Protein AF-A0A2M7XJM6-F1 (afdb_monomer_lite)

Radius of gyration: 13.05 Å; chains: 1; bounding box: 29×26×34 Å

Foldseek 3Di:
DDPDCVQWDWDDWDDLDPFKIKTKIAHPPDQFFGIWIWIDGPDQWRIWIWTDGPFWIKIWTHGPPDPGTDIDIGGPVRVVVVVVVVCVVSVD

pLDDT: mean 83.29, std 9.68, range [46.22, 94.0]

Secondary structure (DSSP, 8-state):
-----TTPEEEEEEEEETTEEEEEEE-TT-SSEEEEEEEEESSSEEEEEEEEESSEEEEEEEESS-SSPEEEEEEGGGHHHHHHHHHHHHT-

Sequence (92 aa):
MALSFDGYKLTEIINPNGHCTQIGFTNENEPDVKKRGVILFDRQIRYIEVEEHQKFKRVKVYTTKDAEPMDFDFLEDNYANFDLFLRSIYNQ

Structure (mmCIF, N/CA/C/O backbone):
data_AF-A0A2M7XJM6-F1
#
_entry.id   AF-A0A2M7XJM6-F1
#
loop_
_atom_site.group_PDB
_atom_site.id
_atom_site.type_symbol
_atom_site.label_atom_id
_atom_site.label_alt_id
_atom_site.label_comp_id
_atom_site.label_asym_id
_atom_site.label_entity_id
_atom_site.label_seq_id
_atom_site.pdbx_PDB_ins_code
_atom_site.Cartn_x
_atom_site.Cartn_y
_atom_site.Cartn_z
_atom_site.occupancy
_atom_site.B_iso_or_equiv
_atom_site.auth_seq_id
_atom_site.auth_comp_id
_atom_site.auth_asym_id
_atom_site.auth_atom_id
_atom_site.pdbx_PDB_model_num
ATOM 1 N N . MET A 1 1 ? 18.636 0.344 3.213 1.00 46.22 1 MET A N 1
ATOM 2 C CA . MET A 1 1 ? 17.469 0.037 4.063 1.00 46.22 1 MET A CA 1
ATOM 3 C C . MET A 1 1 ? 16.886 -1.290 3.618 1.00 46.22 1 MET A C 1
ATOM 5 O O . MET A 1 1 ? 16.681 -1.463 2.423 1.00 46.22 1 MET A O 1
ATOM 9 N N . ALA A 1 2 ? 16.727 -2.235 4.544 1.00 49.94 2 ALA A N 1
ATOM 10 C CA . ALA A 1 2 ? 16.002 -3.480 4.309 1.00 49.94 2 ALA A CA 1
ATOM 11 C C . ALA A 1 2 ? 14.561 -3.282 4.788 1.00 49.94 2 ALA A C 1
ATOM 13 O O . ALA A 1 2 ? 14.352 -2.650 5.823 1.00 49.94 2 ALA A O 1
ATOM 14 N N . LEU A 1 3 ? 13.590 -3.792 4.032 1.00 59.81 3 LEU A N 1
ATOM 15 C CA . LEU A 1 3 ? 12.200 -3.850 4.468 1.00 59.81 3 LEU A CA 1
ATOM 16 C C . LEU A 1 3 ? 12.138 -4.720 5.733 1.00 59.81 3 LEU A C 1
ATOM 18 O O . LEU A 1 3 ? 12.377 -5.923 5.648 1.00 59.81 3 LEU A O 1
ATOM 22 N N . SER A 1 4 ? 11.878 -4.125 6.899 1.00 61.72 4 SER A N 1
ATOM 23 C CA . SER A 1 4 ? 11.635 -4.898 8.120 1.00 61.72 4 SER A CA 1
ATOM 24 C C . SER A 1 4 ? 10.139 -5.147 8.248 1.00 61.72 4 SER A C 1
ATOM 26 O O . SER A 1 4 ? 9.370 -4.237 8.561 1.00 61.72 4 SER A O 1
ATOM 28 N N . PHE A 1 5 ? 9.743 -6.381 7.946 1.00 66.88 5 PHE A N 1
ATOM 29 C CA . PHE A 1 5 ? 8.391 -6.903 8.146 1.00 66.88 5 PHE A CA 1
ATOM 30 C C . PHE A 1 5 ? 8.326 -7.817 9.375 1.00 66.88 5 PHE A C 1
ATOM 32 O O . PHE A 1 5 ? 7.438 -8.663 9.473 1.00 66.88 5 PHE A O 1
ATOM 39 N N . ASP A 1 6 ? 9.278 -7.696 10.301 1.00 68.62 6 ASP A N 1
ATOM 40 C CA . ASP A 1 6 ? 9.293 -8.530 11.498 1.00 68.62 6 ASP A CA 1
ATOM 41 C C . ASP A 1 6 ? 7.990 -8.331 12.288 1.00 68.62 6 ASP A C 1
ATOM 43 O O . ASP A 1 6 ? 7.600 -7.213 12.617 1.00 68.62 6 ASP A O 1
ATOM 47 N N . GLY A 1 7 ? 7.278 -9.432 12.544 1.00 71.38 7 GLY A N 1
ATOM 48 C CA . GLY A 1 7 ? 5.972 -9.428 13.215 1.00 71.38 7 GLY A CA 1
ATOM 49 C C . GLY A 1 7 ? 4.755 -9.228 12.300 1.00 71.38 7 GLY A C 1
ATOM 50 O O . GLY A 1 7 ? 3.630 -9.447 12.746 1.00 71.38 7 GLY A O 1
ATOM 51 N N . TYR A 1 8 ? 4.947 -8.898 11.021 1.00 78.38 8 TYR A N 1
ATOM 52 C CA . TYR A 1 8 ? 3.862 -8.737 10.054 1.00 78.38 8 TYR A CA 1
ATOM 53 C C . TYR A 1 8 ? 3.511 -10.058 9.356 1.00 78.38 8 TYR A C 1
ATOM 55 O O . TYR A 1 8 ? 4.377 -10.783 8.866 1.00 78.38 8 TYR A O 1
ATOM 63 N N . LYS A 1 9 ? 2.213 -10.359 9.256 1.00 84.12 9 LYS A N 1
ATOM 64 C CA . LYS A 1 9 ? 1.682 -11.496 8.492 1.00 84.12 9 LYS A CA 1
ATOM 65 C C . LYS A 1 9 ? 1.238 -11.029 7.110 1.00 84.12 9 LYS A C 1
ATOM 67 O O . LYS A 1 9 ? 0.552 -10.016 6.992 1.00 84.12 9 LYS A O 1
ATOM 72 N N . LEU A 1 10 ? 1.598 -11.787 6.075 1.00 86.31 10 LEU A N 1
ATOM 73 C CA . LEU A 1 10 ? 1.066 -11.598 4.725 1.00 86.31 10 LEU A CA 1
ATOM 74 C C . LEU A 1 10 ? -0.453 -11.814 4.742 1.00 86.31 10 LEU A C 1
ATOM 76 O O . LEU A 1 10 ? -0.925 -12.826 5.257 1.00 86.31 10 LEU A O 1
ATOM 80 N N . THR A 1 11 ? -1.198 -10.884 4.154 1.00 87.38 11 THR A N 1
ATOM 81 C CA . THR A 1 11 ? -2.667 -10.954 4.065 1.00 87.38 11 THR A CA 1
ATOM 82 C C . THR A 1 11 ? -3.160 -11.079 2.637 1.00 87.38 11 THR A C 1
ATOM 84 O O . THR A 1 11 ? -4.109 -11.816 2.387 1.00 87.38 11 THR A O 1
ATOM 87 N N . GLU A 1 12 ? -2.506 -10.408 1.691 1.00 88.50 12 GLU A N 1
ATOM 88 C CA . GLU A 1 12 ? -2.925 -10.424 0.294 1.00 88.50 12 GLU A CA 1
ATOM 89 C C . GLU A 1 12 ? -1.770 -10.130 -0.663 1.00 88.50 12 GLU A C 1
ATOM 91 O O . GLU A 1 12 ? -0.798 -9.454 -0.316 1.00 88.50 12 GLU A O 1
ATOM 96 N N . ILE A 1 13 ? -1.913 -10.627 -1.891 1.00 88.81 13 ILE A N 1
ATOM 97 C CA . ILE A 1 13 ? -1.082 -10.274 -3.040 1.00 88.81 13 ILE A CA 1
ATOM 98 C C . ILE A 1 13 ? -2.036 -9.939 -4.184 1.00 88.81 13 ILE A C 1
ATOM 100 O O . ILE A 1 13 ? -2.858 -10.767 -4.575 1.00 88.81 13 ILE A O 1
ATOM 104 N N . ILE A 1 14 ? -1.920 -8.727 -4.714 1.00 88.38 14 ILE A N 1
ATOM 105 C CA . ILE A 1 14 ? -2.744 -8.201 -5.798 1.00 88.38 14 ILE A CA 1
ATOM 106 C C . ILE A 1 14 ? -1.808 -7.796 -6.935 1.00 88.38 14 ILE A C 1
ATOM 108 O O . ILE A 1 14 ? -0.756 -7.209 -6.697 1.00 88.38 14 ILE A O 1
ATOM 112 N N . ASN A 1 15 ? -2.198 -8.071 -8.178 1.00 86.56 15 ASN A N 1
ATOM 113 C CA . ASN A 1 15 ? -1.502 -7.588 -9.372 1.00 86.56 15 ASN A CA 1
ATOM 114 C C . ASN A 1 15 ? -2.430 -6.621 -10.118 1.00 86.56 15 ASN A C 1
ATOM 116 O O . ASN A 1 15 ? -3.190 -7.070 -10.979 1.00 86.56 15 ASN A O 1
ATOM 120 N N . PRO A 1 16 ? -2.441 -5.318 -9.765 1.00 83.00 16 PRO A N 1
ATOM 121 C CA . PRO A 1 16 ? -3.361 -4.354 -10.368 1.00 83.00 16 PRO A CA 1
ATOM 122 C C . PRO A 1 16 ? -3.187 -4.219 -11.886 1.00 83.00 16 PRO A C 1
ATOM 124 O O . PRO A 1 16 ? -4.147 -3.903 -12.588 1.00 83.00 16 PRO A O 1
ATOM 127 N N . ASN A 1 17 ? -1.970 -4.455 -12.388 1.00 82.31 17 ASN A N 1
ATOM 128 C CA . ASN A 1 17 ? -1.644 -4.545 -13.809 1.00 82.31 17 ASN A CA 1
ATOM 129 C C . ASN A 1 17 ? -0.381 -5.414 -14.018 1.00 82.31 17 ASN A C 1
ATOM 131 O O . ASN A 1 17 ? 0.184 -5.941 -13.064 1.00 82.31 17 ASN A O 1
ATOM 135 N N . GLY A 1 18 ? 0.073 -5.568 -15.267 1.00 81.12 18 GLY A N 1
ATOM 136 C CA . GLY A 1 18 ? 1.226 -6.415 -15.614 1.00 81.12 18 GLY A CA 1
ATOM 137 C C . GLY A 1 18 ? 2.607 -5.907 -15.172 1.00 81.12 18 GLY A C 1
ATOM 138 O O . GLY A 1 18 ? 3.583 -6.617 -15.380 1.00 81.12 18 GLY A O 1
ATOM 139 N N . HIS A 1 19 ? 2.699 -4.709 -14.590 1.00 83.06 19 HIS A N 1
ATOM 140 C CA . HIS A 1 19 ? 3.948 -4.046 -14.186 1.00 83.06 19 HIS A CA 1
ATOM 141 C C . HIS A 1 19 ? 3.944 -3.602 -12.718 1.00 83.06 19 HIS A C 1
ATOM 143 O O . HIS A 1 19 ? 4.807 -2.825 -12.300 1.00 83.06 19 HIS A O 1
ATOM 149 N N . CYS A 1 20 ? 2.935 -4.034 -11.960 1.00 85.94 20 CYS A N 1
ATOM 150 C CA . CYS A 1 20 ? 2.679 -3.592 -10.603 1.00 85.94 20 CYS A CA 1
ATOM 151 C C . CYS A 1 20 ? 2.163 -4.761 -9.761 1.00 85.94 20 CYS A C 1
ATOM 153 O O . CYS A 1 20 ? 1.159 -5.387 -10.107 1.00 85.94 20 CYS A O 1
ATOM 155 N N . THR A 1 21 ? 2.819 -5.010 -8.630 1.00 88.19 21 THR A N 1
ATOM 156 C CA . THR A 1 21 ? 2.371 -5.982 -7.625 1.00 88.19 21 THR A CA 1
ATOM 157 C C . THR A 1 21 ? 2.242 -5.287 -6.280 1.00 88.19 21 THR A C 1
ATOM 159 O O . THR A 1 21 ? 3.217 -4.748 -5.764 1.00 88.19 21 THR A O 1
ATOM 162 N N . GLN A 1 22 ? 1.051 -5.325 -5.690 1.00 89.44 22 GLN A N 1
ATOM 163 C CA . GLN A 1 22 ? 0.791 -4.871 -4.330 1.00 89.44 22 GLN A CA 1
ATOM 164 C C . GLN A 1 22 ? 0.760 -6.073 -3.384 1.00 89.44 22 GLN A C 1
ATOM 166 O O . GLN A 1 22 ? 0.051 -7.048 -3.616 1.00 89.44 22 GLN A O 1
ATOM 171 N N . ILE A 1 23 ? 1.497 -5.983 -2.284 1.00 88.62 23 ILE A N 1
ATOM 172 C CA . ILE A 1 23 ? 1.564 -6.998 -1.236 1.00 88.62 23 ILE A CA 1
ATOM 173 C C . ILE A 1 23 ? 1.108 -6.350 0.066 1.00 88.62 23 ILE A C 1
ATOM 175 O O . ILE A 1 23 ? 1.687 -5.350 0.486 1.00 88.62 23 ILE A O 1
ATOM 179 N N . GLY A 1 24 ? 0.060 -6.889 0.684 1.00 88.88 24 GLY A N 1
ATOM 180 C CA . GLY A 1 24 ? -0.514 -6.383 1.927 1.00 88.88 24 GLY A CA 1
ATOM 181 C C . GLY A 1 24 ? -0.125 -7.236 3.129 1.00 88.88 24 GLY A C 1
ATOM 182 O O . GLY A 1 24 ? -0.159 -8.467 3.083 1.00 88.88 24 GLY A O 1
ATOM 183 N N . PHE A 1 25 ? 0.176 -6.579 4.240 1.00 88.12 25 PHE A N 1
ATOM 184 C CA . PHE A 1 25 ? 0.572 -7.181 5.501 1.00 88.12 25 PHE A CA 1
ATOM 185 C C . PHE A 1 25 ? -0.186 -6.553 6.673 1.00 88.12 25 PHE A C 1
ATOM 187 O O . PHE A 1 25 ? -0.508 -5.364 6.659 1.00 88.12 25 PHE A O 1
ATOM 194 N N . THR A 1 26 ? -0.415 -7.331 7.726 1.00 85.62 26 THR A N 1
ATOM 195 C CA . THR A 1 26 ? -1.010 -6.846 8.980 1.00 85.62 26 THR A CA 1
ATOM 196 C C . THR A 1 26 ? -0.212 -7.339 10.175 1.00 85.62 26 THR A C 1
ATOM 198 O O . THR A 1 26 ? 0.306 -8.457 10.159 1.00 85.62 26 THR A O 1
ATOM 201 N N . ASN A 1 27 ? -0.150 -6.535 11.230 1.00 81.31 27 ASN A N 1
ATOM 202 C CA . ASN A 1 27 ? 0.466 -6.904 12.497 1.00 81.31 27 ASN A CA 1
ATOM 2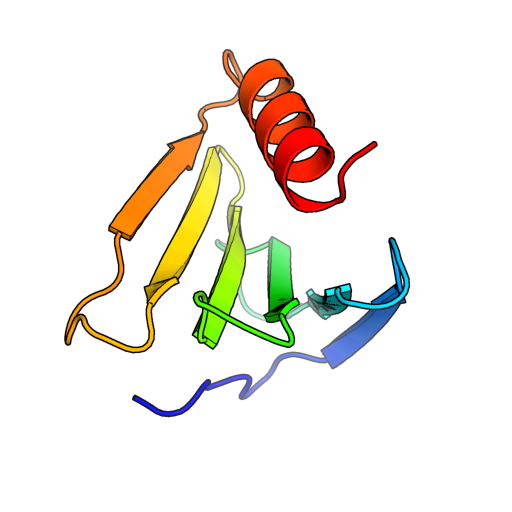03 C C . ASN A 1 27 ? -0.536 -6.640 13.624 1.00 81.31 27 ASN A C 1
ATOM 205 O O . ASN A 1 27 ? -0.927 -5.504 13.858 1.00 81.31 27 ASN A O 1
ATOM 209 N N . GLU A 1 28 ? -0.965 -7.692 14.320 1.00 72.81 28 GLU A N 1
ATOM 210 C CA . GLU A 1 28 ? -1.921 -7.578 15.435 1.00 72.81 28 GLU A CA 1
ATOM 211 C C . GLU A 1 28 ? -1.280 -6.966 16.693 1.00 72.81 28 GLU A C 1
ATOM 213 O O . GLU A 1 28 ? -1.990 -6.557 17.608 1.00 72.81 28 GLU A O 1
ATOM 218 N N . ASN A 1 29 ? 0.055 -6.889 16.740 1.00 72.88 29 ASN A N 1
ATOM 219 C CA . ASN A 1 29 ? 0.813 -6.380 17.881 1.00 72.88 29 ASN A CA 1
ATOM 220 C C . ASN A 1 29 ? 1.211 -4.903 17.739 1.00 72.88 29 ASN A C 1
ATOM 222 O O . ASN A 1 29 ? 1.794 -4.350 18.670 1.00 72.88 29 ASN A O 1
ATOM 226 N N . GLU A 1 30 ? 0.926 -4.263 16.600 1.00 71.94 30 GLU A N 1
ATOM 227 C CA . GLU A 1 30 ? 1.224 -2.847 16.372 1.00 71.94 30 GLU A CA 1
ATOM 228 C C . GLU A 1 30 ? -0.073 -2.026 16.441 1.00 71.94 30 GLU A C 1
ATOM 230 O O . GLU A 1 30 ? -0.862 -2.029 15.497 1.00 71.94 30 GLU A O 1
ATOM 235 N N . PRO A 1 31 ? -0.344 -1.329 17.559 1.00 68.62 31 PRO A N 1
ATOM 236 C CA . PRO A 1 31 ? -1.615 -0.628 17.742 1.00 68.62 31 PRO A CA 1
ATOM 237 C C . PRO A 1 31 ? -1.764 0.587 16.816 1.00 68.62 31 PRO A C 1
ATOM 239 O O . PRO A 1 31 ? -2.889 0.998 16.513 1.00 68.62 31 PRO A O 1
ATOM 242 N N . ASP A 1 32 ? -0.645 1.154 16.366 1.00 75.81 32 ASP A N 1
ATOM 243 C CA . ASP A 1 32 ? -0.621 2.396 15.596 1.00 75.81 32 ASP A CA 1
ATOM 244 C C . ASP A 1 32 ? -0.783 2.156 14.087 1.00 75.81 32 ASP A C 1
ATOM 246 O O . ASP A 1 32 ? -1.421 2.967 13.411 1.00 75.81 32 ASP A O 1
ATOM 250 N N . VAL A 1 33 ? -0.301 1.012 13.578 1.00 78.69 33 VAL A N 1
ATOM 251 C CA . VAL A 1 33 ? -0.330 0.640 12.154 1.00 78.69 33 VAL A CA 1
ATOM 252 C C . VAL A 1 33 ? -1.254 -0.556 11.944 1.00 78.69 33 VAL A C 1
ATOM 254 O O . VAL A 1 33 ? -0.910 -1.694 12.246 1.00 78.69 33 VAL A O 1
ATOM 257 N N . LYS A 1 34 ? -2.431 -0.312 11.363 1.00 79.38 34 LYS A N 1
ATOM 258 C CA . LYS A 1 34 ? -3.419 -1.368 11.089 1.00 79.38 34 LYS A CA 1
ATOM 259 C C . LYS A 1 34 ? -2.995 -2.266 9.932 1.00 79.38 34 LYS A C 1
ATOM 261 O O . LYS A 1 34 ? -3.254 -3.469 9.943 1.00 79.38 34 LYS A O 1
ATOM 266 N N . LYS A 1 35 ? -2.380 -1.673 8.910 1.00 83.06 35 LYS A N 1
ATOM 267 C CA . LYS A 1 35 ? -1.987 -2.365 7.684 1.00 83.06 35 LYS A CA 1
ATOM 268 C C . LYS A 1 35 ? -0.733 -1.730 7.111 1.00 83.06 35 LYS A C 1
ATOM 270 O O . LYS A 1 35 ? -0.611 -0.509 7.078 1.00 83.06 35 LYS A O 1
ATOM 275 N N . ARG A 1 36 ? 0.173 -2.565 6.614 1.00 87.56 36 ARG A N 1
ATOM 276 C CA . ARG A 1 36 ? 1.335 -2.135 5.841 1.00 87.56 36 ARG A CA 1
ATOM 277 C C . ARG A 1 36 ? 1.305 -2.819 4.491 1.00 87.56 36 ARG A C 1
ATOM 279 O O . ARG A 1 36 ? 1.035 -4.008 4.406 1.00 87.56 36 ARG A O 1
ATOM 286 N N . GLY A 1 37 ? 1.558 -2.084 3.428 1.00 87.31 37 GLY A N 1
ATOM 287 C CA . GLY A 1 37 ? 1.600 -2.601 2.075 1.00 87.31 37 GLY A CA 1
ATOM 288 C C . GLY A 1 37 ? 2.881 -2.188 1.382 1.00 87.31 37 GLY A C 1
ATOM 289 O O . GLY A 1 37 ? 3.432 -1.128 1.671 1.00 87.31 37 GLY A O 1
ATOM 290 N N . VAL A 1 38 ? 3.338 -3.017 0.452 1.00 90.19 38 VAL A N 1
ATOM 291 C CA . VAL A 1 38 ? 4.398 -2.650 -0.482 1.00 90.19 38 VAL A CA 1
ATOM 292 C C . VAL A 1 38 ? 3.909 -2.843 -1.899 1.00 90.19 38 VAL A C 1
ATOM 294 O O . VAL A 1 38 ? 3.337 -3.878 -2.228 1.00 90.19 38 VAL A O 1
ATOM 297 N N . ILE A 1 39 ? 4.140 -1.836 -2.730 1.00 88.56 39 ILE A N 1
ATOM 298 C CA . ILE A 1 39 ? 3.841 -1.857 -4.152 1.00 88.56 39 ILE A CA 1
ATOM 299 C C . ILE A 1 39 ? 5.166 -1.892 -4.910 1.00 88.56 39 ILE A C 1
ATOM 301 O O . ILE A 1 39 ? 6.010 -1.007 -4.754 1.00 88.56 39 ILE A O 1
ATOM 305 N N . LEU A 1 40 ? 5.358 -2.938 -5.703 1.00 87.06 40 LEU A N 1
ATOM 306 C CA . LEU A 1 40 ? 6.559 -3.207 -6.483 1.00 87.06 40 LEU A CA 1
ATOM 307 C C . LEU A 1 40 ? 6.315 -2.838 -7.947 1.00 87.06 40 LEU A C 1
ATOM 309 O O . LEU A 1 40 ? 5.262 -3.171 -8.490 1.00 87.06 40 LEU A O 1
ATOM 313 N N . PHE A 1 41 ? 7.299 -2.192 -8.574 1.00 84.31 41 PHE A N 1
ATOM 314 C CA . PHE A 1 41 ? 7.245 -1.757 -9.972 1.00 84.31 41 PHE A CA 1
ATOM 315 C C . PHE A 1 41 ? 8.420 -2.311 -10.761 1.00 84.31 41 PHE A C 1
ATOM 317 O O . PHE A 1 41 ? 9.531 -2.423 -10.243 1.00 84.31 41 PHE A O 1
ATOM 324 N N . ASP A 1 42 ? 8.196 -2.557 -12.049 1.00 77.62 42 ASP A N 1
ATOM 325 C CA . ASP A 1 42 ? 9.256 -3.030 -12.939 1.00 77.62 42 ASP A CA 1
ATOM 326 C C . ASP A 1 42 ? 10.322 -1.956 -13.231 1.00 77.62 42 ASP A C 1
ATOM 328 O O . ASP A 1 42 ? 11.470 -2.301 -13.525 1.00 77.62 42 ASP A O 1
ATOM 332 N N . ARG A 1 43 ? 9.968 -0.653 -13.240 1.00 69.12 43 ARG A N 1
ATOM 333 C CA . ARG A 1 43 ? 10.859 0.441 -13.698 1.00 69.12 43 ARG A CA 1
ATOM 334 C C . ARG A 1 43 ? 10.608 1.782 -12.980 1.00 69.12 43 ARG A C 1
ATOM 336 O O . ARG A 1 43 ? 9.487 2.093 -12.599 1.00 69.12 43 ARG A O 1
ATOM 343 N N . GLN A 1 44 ? 11.662 2.606 -12.879 1.00 65.44 44 GLN A N 1
ATOM 344 C CA . GLN A 1 44 ? 11.742 3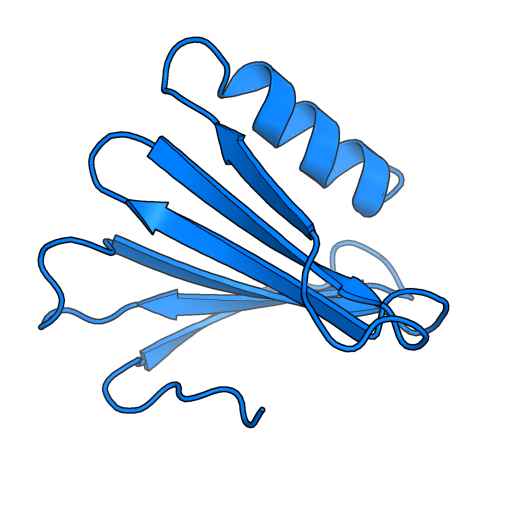.971 -12.295 1.00 65.44 44 GLN A CA 1
ATOM 345 C C . GLN A 1 44 ? 11.541 4.097 -10.774 1.00 65.44 44 GLN A C 1
ATOM 347 O O . GLN A 1 44 ? 12.339 4.766 -10.114 1.00 65.44 44 GLN A O 1
ATOM 352 N N . ILE A 1 45 ? 10.520 3.454 -10.217 1.00 73.00 45 ILE A N 1
ATOM 353 C CA . ILE A 1 45 ? 10.288 3.380 -8.771 1.00 73.00 45 ILE A CA 1
ATOM 354 C C . ILE A 1 45 ? 10.842 2.043 -8.283 1.00 73.00 45 ILE A C 1
ATOM 356 O O . ILE A 1 45 ? 10.638 1.017 -8.925 1.00 73.00 45 ILE A O 1
ATOM 360 N N . ARG A 1 46 ? 11.569 2.048 -7.164 1.00 77.50 46 ARG A N 1
ATOM 361 C CA . ARG A 1 46 ? 12.079 0.815 -6.559 1.00 77.50 46 ARG A CA 1
ATOM 362 C C . ARG A 1 46 ? 10.940 0.065 -5.873 1.00 77.50 46 ARG A C 1
ATOM 364 O O . ARG A 1 46 ? 10.763 -1.122 -6.117 1.00 77.50 46 ARG A O 1
ATOM 371 N N . TYR A 1 47 ? 10.194 0.766 -5.023 1.00 85.50 47 TYR A N 1
ATOM 372 C CA . TYR A 1 47 ? 8.937 0.316 -4.427 1.00 85.50 47 TYR A CA 1
ATOM 373 C C . TYR A 1 47 ? 8.232 1.491 -3.732 1.00 85.50 47 TYR A C 1
ATOM 375 O O . TYR A 1 47 ? 8.838 2.532 -3.473 1.00 85.50 47 TYR A O 1
ATOM 383 N N . ILE A 1 48 ? 6.952 1.321 -3.421 1.00 89.94 48 ILE A N 1
ATOM 384 C CA . ILE A 1 48 ? 6.174 2.241 -2.586 1.00 89.94 48 ILE A CA 1
ATOM 385 C C . ILE A 1 48 ? 5.758 1.494 -1.327 1.00 89.94 48 ILE A C 1
ATOM 387 O O . ILE A 1 48 ? 5.220 0.396 -1.428 1.00 89.94 48 ILE A O 1
ATOM 391 N N . GLU A 1 49 ? 5.978 2.080 -0.156 1.00 91.31 49 GLU A N 1
ATOM 392 C CA . GLU A 1 49 ? 5.369 1.604 1.087 1.00 91.31 49 GLU A CA 1
ATOM 393 C C . GLU A 1 49 ? 4.093 2.386 1.371 1.00 91.31 49 GLU A C 1
ATOM 395 O O . GLU A 1 49 ? 4.053 3.606 1.222 1.00 91.31 49 GLU A O 1
ATOM 400 N N . VAL A 1 50 ? 3.062 1.677 1.810 1.00 91.12 50 VAL A N 1
ATOM 401 C CA . VAL A 1 50 ? 1.801 2.252 2.266 1.00 91.12 50 VAL A CA 1
ATOM 402 C C . VAL A 1 50 ? 1.572 1.790 3.695 1.00 91.12 50 VAL A C 1
ATOM 404 O O . VAL A 1 50 ? 1.517 0.594 3.956 1.00 91.12 50 VAL A O 1
ATOM 407 N N . GLU A 1 51 ? 1.426 2.719 4.625 1.00 90.38 51 GLU A N 1
ATOM 408 C CA . GLU A 1 51 ? 1.093 2.440 6.019 1.00 90.38 51 GLU A CA 1
ATOM 409 C C . GLU A 1 51 ? -0.279 3.046 6.321 1.00 90.38 51 GLU A C 1
ATOM 411 O O . GLU A 1 51 ? -0.483 4.252 6.180 1.00 90.38 51 GLU A O 1
ATOM 416 N N . GLU A 1 52 ? -1.232 2.219 6.740 1.00 87.81 52 GLU A N 1
ATOM 417 C CA . GLU A 1 52 ? -2.534 2.677 7.218 1.00 87.81 52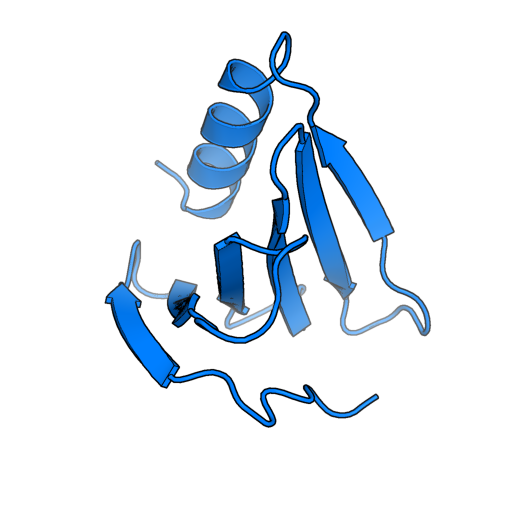 GLU A CA 1
ATOM 418 C C . GLU A 1 52 ? -2.497 2.780 8.740 1.00 87.81 52 GLU A C 1
ATOM 420 O O . GLU A 1 52 ? -2.521 1.774 9.457 1.00 87.81 52 GLU A O 1
ATOM 425 N N . HIS A 1 53 ? -2.435 4.016 9.227 1.00 88.06 53 HIS A N 1
ATOM 426 C CA . HIS A 1 53 ? -2.500 4.343 10.645 1.00 88.06 53 HIS A CA 1
ATOM 427 C C . HIS A 1 53 ? -3.955 4.555 11.069 1.00 88.06 53 HIS A C 1
ATOM 429 O O . HIS A 1 53 ? -4.867 4.615 10.244 1.00 88.06 53 HIS A O 1
ATOM 435 N N . GLN A 1 54 ? -4.206 4.706 12.370 1.00 84.12 54 GLN A N 1
ATOM 436 C CA . GLN A 1 54 ? -5.574 4.917 12.862 1.00 84.12 54 GLN A CA 1
ATOM 437 C C . GLN A 1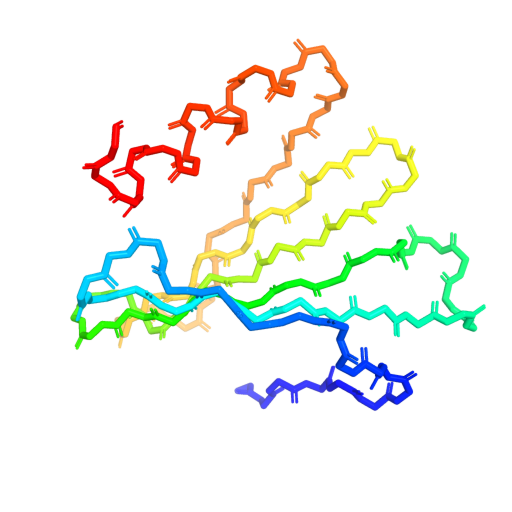 54 ? -6.259 6.183 12.317 1.00 84.12 54 GLN A C 1
ATOM 439 O O . GLN A 1 54 ? -7.482 6.190 12.240 1.00 84.12 54 GLN A O 1
ATOM 444 N N . LYS A 1 55 ? -5.495 7.236 11.983 1.00 86.62 55 LYS A N 1
ATOM 445 C CA . LYS A 1 55 ? -6.017 8.572 11.616 1.00 86.62 55 LYS A CA 1
ATOM 446 C C . LYS A 1 55 ? -5.562 9.084 10.247 1.00 86.62 55 LYS A C 1
ATOM 448 O O . LYS A 1 55 ? -6.025 10.123 9.788 1.00 86.62 55 LYS A O 1
ATOM 453 N N . PHE A 1 56 ? -4.604 8.417 9.613 1.00 91.06 56 PHE A N 1
ATOM 454 C CA . PHE A 1 56 ? -4.019 8.857 8.349 1.00 91.06 56 PHE A CA 1
ATOM 455 C C . PHE A 1 56 ? -3.412 7.672 7.606 1.00 91.06 56 PHE A C 1
ATOM 457 O O . PHE A 1 56 ? -3.159 6.617 8.187 1.00 91.06 56 PHE A O 1
ATOM 464 N N . LYS A 1 57 ? -3.165 7.857 6.314 1.00 92.44 57 LYS A N 1
ATOM 465 C CA . LYS A 1 57 ? -2.399 6.921 5.496 1.00 92.44 57 LYS A CA 1
ATOM 466 C C . LYS A 1 57 ? -1.095 7.586 5.098 1.00 92.44 57 LYS A C 1
ATOM 468 O O . LYS A 1 57 ? -1.118 8.712 4.609 1.00 92.44 57 LYS A O 1
ATOM 473 N N . ARG A 1 58 ? 0.024 6.900 5.296 1.00 93.75 58 ARG A N 1
ATOM 474 C CA . ARG A 1 58 ? 1.344 7.366 4.873 1.00 93.75 58 ARG A CA 1
ATOM 475 C C . ARG A 1 58 ? 1.799 6.580 3.665 1.00 93.75 58 ARG A C 1
ATOM 477 O O . ARG A 1 58 ? 1.751 5.353 3.664 1.00 93.75 58 ARG A O 1
ATOM 484 N N . VAL A 1 59 ? 2.274 7.292 2.660 1.00 93.19 59 VAL A N 1
ATOM 485 C CA . VAL A 1 59 ? 2.899 6.720 1.476 1.00 93.19 59 VAL A CA 1
ATOM 486 C C . VAL A 1 59 ? 4.355 7.143 1.451 1.00 93.19 59 VAL A C 1
ATOM 488 O O . VAL A 1 59 ? 4.643 8.332 1.518 1.00 93.19 59 VAL A O 1
ATOM 491 N N . LYS A 1 60 ? 5.262 6.179 1.311 1.00 92.19 60 LYS A N 1
ATOM 492 C CA . LYS A 1 60 ? 6.696 6.424 1.136 1.00 92.19 60 LYS A CA 1
ATOM 493 C C . LYS A 1 60 ? 7.122 5.911 -0.228 1.00 92.19 60 LYS A C 1
ATOM 495 O O . LYS A 1 60 ? 7.026 4.713 -0.500 1.00 92.19 60 LYS A O 1
ATOM 500 N N . VAL A 1 61 ? 7.572 6.802 -1.101 1.00 90.25 61 VAL A N 1
ATOM 501 C CA . VAL A 1 61 ? 7.995 6.460 -2.464 1.00 90.25 61 VAL A CA 1
ATOM 502 C C . VAL A 1 61 ? 9.512 6.353 -2.505 1.00 90.25 61 VAL A C 1
ATOM 504 O O . VAL A 1 61 ? 10.214 7.352 -2.361 1.00 90.25 61 VAL A O 1
ATOM 507 N N . TYR A 1 62 ? 10.020 5.145 -2.746 1.00 88.31 62 TYR A N 1
ATOM 508 C CA . TYR A 1 62 ? 11.449 4.886 -2.887 1.00 88.31 62 TYR A CA 1
ATOM 509 C C . TYR A 1 62 ? 11.808 4.827 -4.369 1.00 88.31 62 TYR A C 1
ATOM 511 O O . TYR A 1 62 ? 11.407 3.905 -5.084 1.00 88.31 62 TYR A O 1
ATOM 519 N N . THR A 1 63 ? 12.584 5.795 -4.849 1.00 84.56 63 THR A N 1
ATOM 520 C CA . THR A 1 63 ? 13.098 5.782 -6.225 1.00 84.56 63 THR A CA 1
ATOM 521 C C . THR A 1 63 ? 14.425 5.025 -6.285 1.00 84.56 63 THR A C 1
ATOM 523 O O . THR A 1 63 ? 15.084 4.783 -5.275 1.00 84.56 63 THR A O 1
ATOM 526 N N . THR A 1 64 ? 14.853 4.621 -7.481 1.00 78.56 64 THR A N 1
ATOM 527 C CA . THR A 1 64 ? 16.183 4.009 -7.649 1.00 78.56 64 THR A CA 1
ATOM 528 C C . THR A 1 64 ? 17.328 5.023 -7.567 1.00 78.56 64 THR A C 1
ATOM 530 O O . THR A 1 64 ? 18.486 4.615 -7.598 1.00 78.56 64 THR A O 1
ATOM 533 N N . LYS A 1 65 ? 17.024 6.327 -7.554 1.00 76.56 65 LYS A N 1
ATOM 534 C 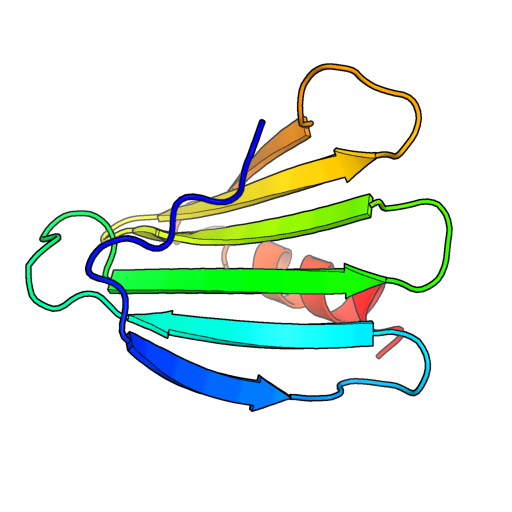CA . LYS A 1 65 ? 18.010 7.412 -7.643 1.00 76.56 65 LYS A CA 1
ATOM 535 C C . LYS A 1 65 ? 18.260 8.101 -6.303 1.00 76.56 65 LYS A C 1
ATOM 537 O O . LYS A 1 65 ? 19.372 8.573 -6.087 1.00 76.56 65 LYS A O 1
ATOM 542 N N . ASP A 1 66 ? 17.260 8.129 -5.428 1.00 76.44 66 ASP A N 1
ATOM 543 C CA . ASP A 1 66 ? 17.304 8.885 -4.180 1.00 76.44 66 ASP A CA 1
ATOM 544 C C . ASP A 1 66 ? 17.666 7.983 -2.993 1.00 76.44 66 ASP A C 1
ATOM 546 O O . ASP A 1 66 ? 17.304 6.805 -2.938 1.00 76.44 66 ASP A O 1
ATOM 550 N N . ALA A 1 67 ? 18.420 8.535 -2.040 1.00 76.50 67 ALA A N 1
ATOM 551 C CA . ALA A 1 67 ? 18.813 7.823 -0.822 1.00 76.50 67 ALA A CA 1
ATOM 552 C C . ALA A 1 67 ? 17.687 7.785 0.227 1.00 76.50 67 ALA A C 1
ATOM 554 O O . ALA A 1 67 ? 17.617 6.841 1.018 1.00 76.50 67 ALA A O 1
ATOM 555 N N . GLU A 1 68 ? 16.813 8.793 0.211 1.00 86.81 68 GLU A N 1
ATOM 556 C CA . GLU A 1 68 ? 15.679 8.947 1.121 1.00 86.81 68 GLU A CA 1
ATOM 557 C C . GLU A 1 68 ? 14.355 8.867 0.348 1.00 86.81 68 GLU A C 1
ATOM 559 O O . GLU A 1 68 ? 14.296 9.293 -0.811 1.00 86.81 68 GLU A O 1
ATOM 564 N N . PRO A 1 69 ? 13.300 8.295 0.952 1.00 89.44 69 PRO A N 1
ATOM 565 C CA . PRO A 1 69 ? 11.984 8.260 0.334 1.00 89.44 69 PRO A CA 1
ATOM 566 C C . PRO A 1 69 ? 11.328 9.642 0.308 1.00 89.44 69 PRO A C 1
ATOM 568 O O . PRO A 1 69 ? 11.581 10.495 1.157 1.00 89.44 69 PRO A O 1
ATOM 571 N N . MET A 1 70 ? 10.422 9.829 -0.650 1.00 90.06 70 MET A N 1
ATOM 572 C CA . MET A 1 70 ? 9.446 10.915 -0.588 1.00 90.06 70 MET A CA 1
ATOM 573 C C . MET A 1 70 ? 8.237 10.455 0.225 1.00 90.06 70 MET A C 1
ATOM 575 O O . MET A 1 70 ? 7.581 9.481 -0.155 1.00 90.06 70 MET A O 1
ATOM 579 N N . ASP A 1 71 ? 7.932 11.177 1.300 1.00 91.94 71 ASP A N 1
ATOM 580 C CA . ASP A 1 71 ? 6.852 10.841 2.226 1.00 91.94 71 ASP A CA 1
ATOM 581 C C . ASP A 1 71 ? 5.622 11.732 1.994 1.00 91.94 71 ASP A C 1
ATOM 583 O O . ASP A 1 71 ? 5.725 12.957 1.907 1.00 91.94 71 ASP A O 1
ATOM 587 N N . PHE A 1 72 ? 4.443 11.112 1.927 1.00 92.31 72 PHE A N 1
ATOM 588 C CA . PHE A 1 72 ? 3.153 11.778 1.756 1.00 92.31 72 PHE A CA 1
ATOM 589 C C . PHE A 1 72 ? 2.157 11.280 2.802 1.00 92.31 72 PHE A C 1
ATOM 591 O O . PHE A 1 72 ? 1.886 10.080 2.877 1.00 92.31 72 PHE A O 1
ATOM 598 N N . ASP A 1 73 ? 1.566 12.204 3.559 1.00 94.00 73 ASP A N 1
ATOM 599 C CA . ASP A 1 73 ? 0.529 11.899 4.544 1.00 94.00 73 ASP A CA 1
ATOM 600 C C . ASP A 1 73 ? -0.849 12.326 4.032 1.00 94.00 73 ASP A C 1
ATOM 602 O O . ASP A 1 73 ? -1.109 13.498 3.753 1.00 94.00 73 ASP A O 1
ATOM 606 N N . PHE A 1 74 ? -1.754 11.358 3.943 1.00 92.50 74 PHE A N 1
ATOM 607 C CA . PHE A 1 74 ? -3.153 11.558 3.596 1.00 92.50 74 PHE A CA 1
ATOM 608 C C . PHE A 1 74 ? -3.990 11.469 4.870 1.00 92.50 74 PHE A C 1
ATOM 610 O O . PHE A 1 74 ? -4.150 10.395 5.449 1.00 92.50 74 PHE A O 1
ATOM 617 N N . LEU A 1 75 ? -4.518 12.608 5.315 1.00 93.50 75 LEU A N 1
ATOM 618 C CA . LEU A 1 75 ? -5.502 12.686 6.400 1.00 93.50 75 LEU A CA 1
ATOM 619 C C . LEU A 1 75 ? -6.880 12.212 5.908 1.00 93.50 75 LEU A C 1
ATOM 621 O O . LEU A 1 75 ? -7.101 12.174 4.698 1.00 93.50 75 LEU A O 1
ATOM 625 N N . GLU A 1 76 ? -7.797 11.879 6.823 1.00 90.00 76 GLU A N 1
ATOM 626 C CA . GLU A 1 76 ? -9.149 11.375 6.492 1.00 90.00 76 GLU A CA 1
ATOM 627 C C . GLU A 1 76 ? -9.874 12.221 5.436 1.00 90.00 76 GLU A C 1
ATOM 629 O O . GLU A 1 76 ? -10.374 11.680 4.449 1.00 90.00 76 GLU A O 1
ATOM 634 N N . ASP A 1 77 ? -9.822 13.548 5.568 1.00 91.44 77 ASP A N 1
ATOM 635 C CA . ASP A 1 77 ? -10.452 14.499 4.639 1.00 91.44 77 ASP A CA 1
ATOM 636 C C . ASP A 1 77 ? -9.920 14.392 3.193 1.00 91.44 77 ASP A C 1
ATOM 638 O O . ASP A 1 77 ? -10.568 14.827 2.244 1.00 91.44 77 ASP A O 1
ATOM 642 N N . ASN A 1 78 ? -8.741 13.787 3.014 1.00 90.12 78 ASN A N 1
ATOM 643 C CA . ASN A 1 78 ? -8.030 13.645 1.745 1.00 90.12 78 ASN A CA 1
ATOM 644 C C . ASN A 1 78 ? -7.941 12.190 1.259 1.00 90.12 78 ASN A C 1
ATOM 646 O O . ASN A 1 78 ? -7.177 11.906 0.332 1.00 90.12 78 ASN A O 1
ATOM 650 N N . TYR A 1 79 ? -8.705 11.252 1.827 1.00 90.94 79 TYR A N 1
ATOM 651 C CA . TYR A 1 79 ? -8.669 9.849 1.386 1.00 90.94 79 TYR A CA 1
ATOM 652 C C . TYR A 1 79 ? -9.082 9.666 -0.080 1.00 90.94 79 TYR A C 1
ATOM 654 O O . TYR A 1 79 ? -8.533 8.804 -0.761 1.00 90.94 79 TYR A O 1
ATOM 662 N N . ALA A 1 80 ? -9.934 10.542 -0.618 1.00 90.56 80 ALA A N 1
ATOM 663 C CA . ALA A 1 80 ? -10.230 10.552 -2.051 1.00 90.56 80 ALA A CA 1
ATOM 664 C C . ALA A 1 80 ? -8.971 10.796 -2.911 1.00 90.56 80 ALA A C 1
ATOM 666 O O . ALA A 1 80 ? -8.817 10.196 -3.973 1.00 90.56 80 ALA A O 1
ATOM 667 N N . ASN A 1 81 ? -8.035 11.629 -2.442 1.00 91.50 81 ASN A N 1
ATOM 668 C CA . ASN A 1 81 ? -6.772 11.876 -3.142 1.00 91.50 81 ASN A CA 1
ATOM 669 C C . ASN A 1 81 ? -5.822 10.680 -3.039 1.00 91.50 81 ASN A C 1
ATOM 671 O O . ASN A 1 81 ? -5.084 10.411 -3.983 1.00 91.50 81 ASN A O 1
ATOM 675 N N . PHE A 1 82 ? -5.860 9.947 -1.923 1.00 91.62 82 PHE A N 1
ATOM 676 C CA . PHE A 1 82 ? -5.131 8.687 -1.786 1.00 91.62 82 PHE A CA 1
ATOM 677 C C . PHE A 1 82 ? -5.630 7.643 -2.797 1.00 91.62 82 PHE A C 1
ATOM 679 O O . PHE A 1 82 ? -4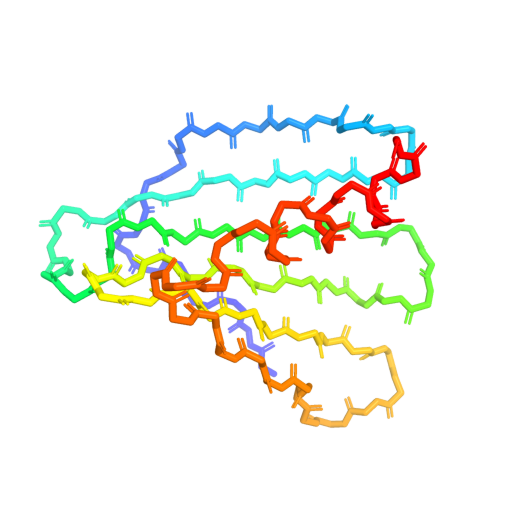.828 7.000 -3.473 1.00 91.62 82 PHE A O 1
ATOM 686 N N . ASP A 1 83 ? -6.947 7.524 -2.971 1.00 88.94 83 ASP A N 1
ATOM 687 C CA . ASP A 1 83 ? -7.522 6.608 -3.960 1.00 88.94 83 ASP A CA 1
ATOM 688 C C . ASP A 1 83 ? -7.160 7.014 -5.395 1.00 88.94 83 ASP A C 1
ATOM 690 O O . ASP A 1 83 ? -6.809 6.162 -6.216 1.00 88.94 83 ASP A O 1
ATOM 694 N N . LEU A 1 84 ? -7.192 8.316 -5.706 1.00 90.50 84 LEU A N 1
ATOM 695 C CA . LEU A 1 84 ? -6.730 8.837 -6.997 1.00 90.50 84 LEU A CA 1
ATOM 696 C C . LEU A 1 84 ? -5.237 8.574 -7.224 1.00 90.50 84 LEU A C 1
ATOM 698 O O . LEU A 1 84 ? -4.838 8.234 -8.339 1.00 90.50 84 LEU A O 1
ATOM 702 N N . PHE A 1 85 ? -4.416 8.698 -6.181 1.00 90.25 85 PHE A N 1
ATOM 703 C CA . PHE A 1 85 ? -2.990 8.389 -6.229 1.00 90.25 85 PHE A CA 1
ATOM 704 C C . PHE A 1 85 ? -2.750 6.915 -6.580 1.00 90.25 85 PHE A C 1
ATOM 706 O O . PHE A 1 85 ? -2.018 6.630 -7.529 1.00 90.25 85 PHE A O 1
ATOM 713 N N . LEU A 1 86 ? -3.419 5.980 -5.892 1.00 88.25 86 LEU A N 1
ATOM 714 C CA . LEU A 1 86 ? -3.306 4.551 -6.200 1.00 88.25 86 LEU A CA 1
ATOM 715 C C . LEU A 1 86 ? -3.760 4.237 -7.631 1.00 88.25 86 LEU A C 1
ATOM 717 O O . LEU A 1 86 ? -3.051 3.541 -8.353 1.00 88.25 86 LEU A O 1
ATOM 721 N N . ARG A 1 87 ? -4.892 4.795 -8.076 1.00 88.25 87 ARG A N 1
ATOM 722 C CA . ARG A 1 87 ? -5.381 4.630 -9.459 1.00 88.25 87 ARG A CA 1
ATOM 723 C C . ARG A 1 87 ? -4.386 5.139 -10.496 1.00 88.25 87 ARG A C 1
ATOM 725 O O . ARG A 1 87 ? -4.092 4.431 -11.456 1.00 88.25 87 ARG A O 1
ATOM 732 N N . SER A 1 88 ? -3.806 6.316 -10.254 1.00 85.69 88 SER A N 1
ATOM 733 C CA . SER A 1 88 ? -2.797 6.917 -11.136 1.00 85.69 88 SER A CA 1
ATOM 734 C C . SER A 1 88 ? -1.576 6.012 -11.287 1.00 85.69 88 SER A C 1
ATOM 736 O O . SER A 1 88 ? -1.040 5.855 -12.376 1.00 85.69 88 SER A O 1
ATOM 738 N N . ILE A 1 89 ? -1.162 5.369 -10.198 1.00 85.44 89 ILE A N 1
ATOM 739 C CA . ILE A 1 89 ? -0.031 4.442 -10.184 1.00 85.44 89 ILE A CA 1
ATOM 740 C C . ILE A 1 89 ? -0.373 3.107 -10.850 1.00 85.44 89 ILE A C 1
ATOM 742 O O . ILE A 1 89 ? 0.463 2.499 -11.521 1.00 85.44 89 ILE A O 1
ATOM 746 N N . TYR A 1 90 ? -1.604 2.637 -10.674 1.00 84.38 90 TYR A N 1
ATOM 747 C CA . TYR A 1 90 ? -2.092 1.410 -11.296 1.00 84.38 90 TYR A CA 1
ATOM 748 C C . TYR A 1 90 ? -2.469 1.598 -12.766 1.00 84.38 90 TYR A C 1
ATOM 750 O O . TYR A 1 90 ? -2.769 0.603 -13.427 1.00 84.38 90 TYR A O 1
ATOM 758 N N . ASN A 1 91 ? -2.385 2.824 -13.296 1.00 75.88 91 ASN A N 1
ATOM 759 C CA . ASN A 1 91 ? -2.868 3.197 -14.625 1.00 75.88 91 ASN A CA 1
ATOM 760 C C . ASN A 1 91 ? -4.332 2.755 -14.844 1.00 75.88 91 ASN A C 1
ATOM 762 O O . ASN A 1 91 ? -4.647 2.162 -15.879 1.00 75.88 91 ASN A O 1
ATOM 766 N N . GLN A 1 92 ? -5.198 3.001 -13.851 1.00 59.97 92 GLN A N 1
ATOM 767 C CA . GLN A 1 92 ? -6.639 2.698 -13.870 1.00 59.97 92 GLN A CA 1
ATOM 768 C C . GLN A 1 92 ? -7.510 3.955 -13.851 1.00 59.97 92 GLN A C 1
ATOM 770 O O . GLN A 1 92 ? -7.110 4.950 -13.206 1.00 59.97 92 GLN A O 1
#